Protein AF-A0A3D5X8M4-F1 (afdb_monomer_lite)

Secondary structure (DSSP, 8-state):
-------------SGGGEEE-TTT--EEE--GGGHHHH-GGGG-

pLDDT: mean 82.94, std 7.38, range [49.38, 92.81]

Radius of gyration: 13.79 Å; chains: 1; bounding box: 30×22×39 Å

Foldseek 3Di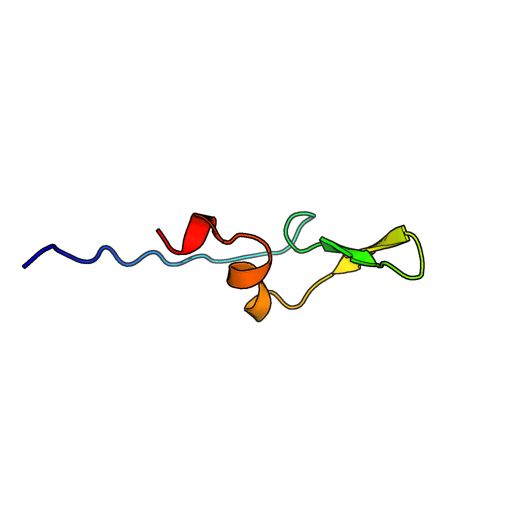:
DPDDDDDDDDDPDDQLQWDQDPVPRDTDGDDCVCVCVVPVVVVD

Structure (mmCIF, N/CA/C/O backbone):
data_AF-A0A3D5X8M4-F1
#
_entry.id   AF-A0A3D5X8M4-F1
#
loop_
_atom_site.group_PDB
_atom_site.id
_atom_site.type_symbol
_atom_site.label_atom_id
_atom_site.label_alt_id
_atom_site.label_comp_id
_atom_site.label_asym_id
_atom_site.label_entity_id
_atom_site.label_seq_id
_atom_site.pdbx_PDB_ins_code
_atom_site.Cartn_x
_atom_site.Cartn_y
_atom_site.Cartn_z
_atom_site.occupancy
_atom_site.B_iso_or_equiv
_atom_site.auth_seq_id
_atom_site.auth_comp_id
_atom_site.auth_asym_id
_atom_site.auth_atom_id
_atom_site.pdbx_PDB_model_num
ATOM 1 N N . MET A 1 1 ? -17.323 -3.937 28.051 1.00 49.38 1 MET A N 1
ATOM 2 C CA . MET A 1 1 ? -17.110 -3.672 26.615 1.00 49.38 1 MET A CA 1
ATOM 3 C C . MET A 1 1 ? -15.690 -3.166 26.470 1.00 49.38 1 MET A C 1
ATOM 5 O O . MET A 1 1 ? -15.367 -2.173 27.103 1.00 49.38 1 MET A O 1
ATOM 9 N N . SER A 1 2 ? -14.820 -3.890 25.771 1.00 63.47 2 SER A N 1
ATOM 10 C CA . SER A 1 2 ? -13.469 -3.407 25.468 1.00 63.47 2 SER A CA 1
ATOM 11 C C . SER A 1 2 ? -13.579 -2.279 24.445 1.00 63.47 2 SER A C 1
ATOM 13 O O . SER A 1 2 ? -14.140 -2.500 23.374 1.00 63.47 2 SER A O 1
ATOM 15 N N . GLU A 1 3 ? -13.090 -1.083 24.771 1.00 76.69 3 GLU A N 1
ATOM 16 C CA . GLU A 1 3 ? -12.971 0.011 23.803 1.00 76.69 3 GLU A CA 1
ATOM 17 C C . GLU A 1 3 ? -12.106 -0.445 22.623 1.00 76.69 3 GLU A C 1
ATOM 19 O O . GLU A 1 3 ? -10.901 -0.664 22.764 1.00 76.69 3 GLU A O 1
ATOM 24 N N . GLN A 1 4 ? -12.724 -0.606 21.452 1.00 78.12 4 GLN A N 1
ATOM 25 C CA . GLN A 1 4 ? -11.991 -0.774 20.204 1.00 78.12 4 GLN A CA 1
ATOM 26 C C . GLN A 1 4 ? -11.341 0.562 19.848 1.00 78.12 4 GLN A C 1
ATOM 28 O O . GLN A 1 4 ? -12.022 1.555 19.592 1.00 78.12 4 GLN A O 1
ATOM 33 N N . LYS A 1 5 ? -10.008 0.590 19.831 1.00 83.62 5 LYS A N 1
ATOM 34 C CA . LYS A 1 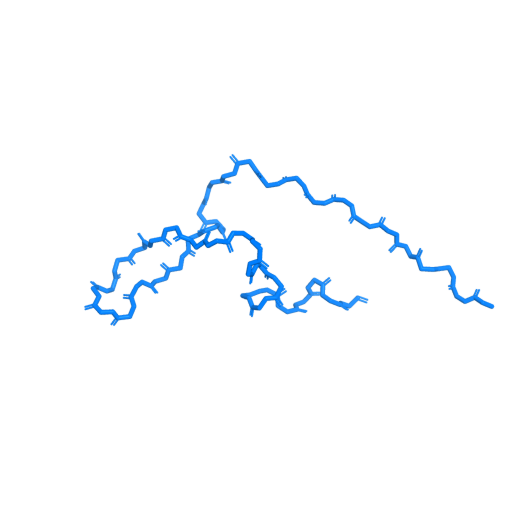5 ? -9.255 1.754 19.366 1.00 83.62 5 LYS A CA 1
ATOM 35 C C . LYS A 1 5 ? -9.281 1.786 17.842 1.00 83.62 5 LYS A C 1
ATOM 37 O O . LYS A 1 5 ? -8.981 0.789 17.197 1.00 83.62 5 LYS A O 1
ATOM 42 N N . SER A 1 6 ? -9.635 2.939 17.282 1.00 86.56 6 SER A N 1
ATOM 43 C CA . SER A 1 6 ? -9.574 3.180 15.839 1.00 86.56 6 SER A CA 1
ATOM 44 C C . SER A 1 6 ? -8.247 3.847 15.486 1.00 86.56 6 SER A C 1
ATOM 46 O O . SER A 1 6 ? -7.837 4.794 16.157 1.00 86.56 6 SER A O 1
ATOM 48 N N . ILE A 1 7 ? -7.584 3.363 14.436 1.00 85.75 7 ILE A N 1
ATOM 49 C CA . ILE A 1 7 ? -6.321 3.910 13.927 1.00 85.75 7 ILE A CA 1
ATOM 50 C C . ILE A 1 7 ? -6.540 4.316 12.467 1.00 85.75 7 ILE A C 1
ATOM 52 O O . ILE A 1 7 ? -7.002 3.508 11.665 1.00 85.75 7 ILE A O 1
ATOM 56 N N . LEU A 1 8 ? -6.203 5.562 12.121 1.00 89.25 8 LEU A N 1
ATOM 57 C CA . LEU A 1 8 ? -6.161 6.043 10.739 1.00 89.25 8 LEU A CA 1
ATOM 58 C C . LEU A 1 8 ? -4.719 5.980 10.234 1.00 89.25 8 LEU A C 1
ATOM 60 O O . LEU A 1 8 ? -3.828 6.586 10.826 1.00 89.25 8 LEU A O 1
ATOM 64 N N . ILE A 1 9 ? -4.503 5.284 9.121 1.00 85.06 9 ILE A N 1
ATOM 65 C CA . ILE A 1 9 ? -3.205 5.202 8.448 1.00 85.06 9 ILE A CA 1
ATOM 66 C C . ILE A 1 9 ? -3.296 6.005 7.151 1.00 85.06 9 ILE A C 1
ATOM 68 O O . ILE A 1 9 ? -4.122 5.703 6.294 1.00 85.06 9 ILE A O 1
ATOM 72 N N . ILE A 1 10 ? -2.443 7.022 7.005 1.00 86.88 10 ILE A N 1
ATOM 73 C CA . ILE A 1 10 ? -2.305 7.800 5.768 1.00 86.88 10 ILE A CA 1
ATOM 74 C C . ILE A 1 10 ? -0.975 7.421 5.131 1.00 86.88 10 ILE A C 1
ATOM 76 O O . ILE A 1 10 ? 0.091 7.766 5.639 1.00 86.88 10 ILE A O 1
ATOM 80 N N . TYR A 1 11 ? -1.047 6.699 4.020 1.00 85.25 11 TYR A N 1
ATOM 81 C CA . TYR A 1 11 ? 0.125 6.289 3.265 1.00 85.25 11 TYR A CA 1
ATOM 82 C C . TYR A 1 11 ? 0.398 7.273 2.127 1.00 85.25 11 TYR A C 1
ATOM 84 O O . TYR A 1 11 ? -0.427 7.451 1.235 1.00 85.25 11 TYR A O 1
ATOM 92 N N . THR A 1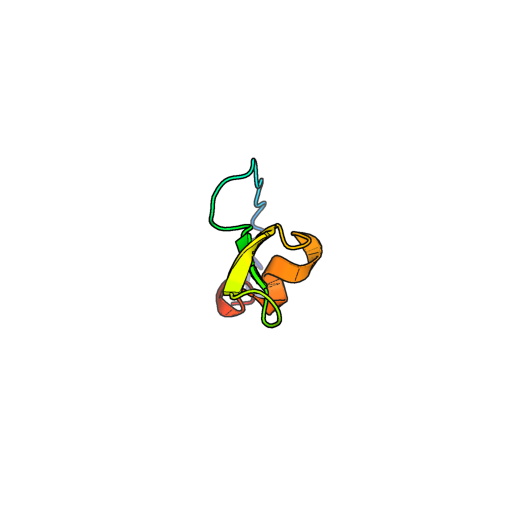 12 ? 1.560 7.925 2.168 1.00 87.00 12 THR A N 1
ATOM 93 C CA . THR A 1 12 ? 1.962 8.963 1.204 1.00 87.00 12 THR A CA 1
ATOM 94 C C . THR A 1 12 ? 2.929 8.460 0.127 1.00 87.00 12 THR A C 1
ATOM 96 O O . THR A 1 12 ? 3.377 9.251 -0.700 1.00 87.00 12 THR A O 1
ATOM 99 N N . GLY A 1 13 ? 3.255 7.162 0.115 1.00 81.19 13 GLY A N 1
ATOM 100 C CA . GLY A 1 13 ? 4.233 6.567 -0.801 1.00 81.19 13 GLY A CA 1
ATOM 101 C C . GLY A 1 13 ? 5.512 6.079 -0.106 1.00 81.19 13 GLY A C 1
ATOM 102 O O . GLY A 1 13 ? 5.606 6.028 1.118 1.00 81.19 13 GLY A O 1
ATOM 103 N N . GLY A 1 14 ? 6.511 5.683 -0.899 1.00 81.19 14 GLY A N 1
ATOM 104 C CA . GLY A 1 14 ? 7.776 5.112 -0.414 1.00 81.19 14 GLY A CA 1
ATOM 105 C C . GLY A 1 14 ? 7.841 3.586 -0.531 1.00 81.19 14 GLY A C 1
ATOM 106 O O . GLY A 1 14 ? 6.916 2.945 -1.022 1.00 81.19 14 GLY A O 1
ATOM 107 N N . THR A 1 15 ? 8.942 2.983 -0.086 1.00 80.75 15 THR A N 1
ATOM 108 C CA . THR A 1 15 ? 9.258 1.565 -0.355 1.00 80.75 15 THR A CA 1
ATOM 109 C C . THR A 1 15 ? 8.346 0.558 0.345 1.00 80.75 15 THR A C 1
ATOM 111 O O . THR A 1 15 ? 8.242 -0.569 -0.117 1.00 80.75 15 THR A O 1
ATOM 114 N N . ILE A 1 16 ? 7.635 0.945 1.409 1.00 80.31 16 ILE A N 1
ATOM 115 C CA . ILE A 1 16 ? 6.692 0.059 2.121 1.00 80.31 16 ILE A CA 1
ATOM 116 C C . ILE A 1 16 ? 5.476 -0.346 1.269 1.00 80.31 16 ILE A C 1
ATOM 118 O O . ILE A 1 16 ? 4.815 -1.325 1.580 1.00 80.31 16 ILE A O 1
ATOM 122 N N . GLY A 1 17 ? 5.190 0.394 0.192 1.00 78.06 17 GLY A N 1
ATOM 123 C CA . GLY A 1 17 ? 4.171 0.054 -0.807 1.00 78.06 17 GLY A CA 1
ATOM 124 C C . GLY A 1 17 ? 4.737 -0.695 -2.010 1.00 78.06 17 GLY A C 1
ATOM 125 O O . GLY A 1 17 ? 4.086 -0.748 -3.050 1.00 78.06 17 GLY A O 1
ATOM 126 N N . MET A 1 18 ? 5.965 -1.209 -1.914 1.00 86.50 18 MET A N 1
ATOM 127 C CA . MET A 1 18 ? 6.601 -1.999 -2.961 1.00 86.50 18 MET A CA 1
ATOM 128 C C . MET A 1 18 ? 6.673 -3.461 -2.539 1.00 86.50 18 MET A C 1
ATOM 130 O O . MET A 1 18 ? 6.984 -3.772 -1.393 1.00 86.50 18 MET A O 1
ATOM 134 N N . LYS A 1 19 ? 6.418 -4.354 -3.489 1.00 85.00 19 LYS A N 1
ATOM 135 C CA . LYS A 1 19 ? 6.636 -5.788 -3.351 1.00 85.00 19 LYS A CA 1
ATOM 136 C C . LYS A 1 19 ? 7.491 -6.289 -4.498 1.00 85.00 19 LYS A C 1
ATOM 138 O O . LYS A 1 19 ? 7.511 -5.697 -5.576 1.00 85.00 19 LYS A O 1
ATOM 143 N N . GLU A 1 20 ? 8.190 -7.385 -4.274 1.00 88.12 20 GLU A N 1
ATOM 144 C CA . GLU A 1 20 ? 8.934 -8.037 -5.340 1.00 88.12 20 GLU A CA 1
ATOM 145 C C . GLU A 1 20 ? 7.960 -8.646 -6.357 1.00 88.12 20 GLU A C 1
ATOM 147 O O . GLU A 1 20 ? 7.014 -9.353 -5.998 1.00 88.12 20 GLU A O 1
ATOM 152 N N . ASN A 1 21 ? 8.160 -8.337 -7.637 1.00 86.00 21 ASN A N 1
ATOM 153 C CA . ASN A 1 21 ? 7.442 -8.995 -8.714 1.00 86.00 21 ASN A CA 1
ATOM 154 C C . ASN A 1 21 ? 8.037 -10.403 -8.900 1.00 86.00 21 ASN A C 1
ATOM 156 O O . ASN A 1 21 ? 9.207 -10.506 -9.266 1.00 86.00 21 ASN A O 1
ATOM 160 N N . PRO A 1 22 ? 7.255 -11.481 -8.709 1.00 87.50 22 PRO A N 1
ATOM 161 C CA . PRO A 1 22 ? 7.769 -12.849 -8.765 1.00 87.50 22 PRO A CA 1
ATOM 162 C C . PRO A 1 22 ? 8.281 -13.263 -10.153 1.00 87.50 22 PRO A C 1
ATOM 164 O O . PRO A 1 22 ? 9.048 -14.214 -10.257 1.00 87.50 22 PRO A O 1
ATOM 167 N N . GLU A 1 23 ? 7.872 -12.573 -11.220 1.00 92.81 23 GLU A N 1
ATOM 168 C CA . GLU A 1 23 ? 8.305 -12.869 -12.589 1.00 92.81 23 GLU A CA 1
ATOM 169 C C . GLU A 1 23 ? 9.627 -12.179 -12.949 1.00 92.81 23 GLU A C 1
ATOM 171 O O . GLU A 1 23 ? 10.402 -12.710 -13.742 1.00 92.81 23 GLU A O 1
ATOM 176 N N . THR A 1 24 ? 9.893 -10.994 -12.388 1.00 92.00 24 THR A N 1
ATOM 177 C CA . THR A 1 24 ? 11.040 -10.155 -12.781 1.00 92.00 24 THR A CA 1
ATOM 178 C C . THR A 1 24 ? 12.070 -9.940 -11.673 1.00 92.00 24 THR A C 1
ATOM 180 O O . THR A 1 24 ? 13.161 -9.451 -11.959 1.00 92.00 24 THR A O 1
ATOM 183 N N . GLY A 1 25 ? 11.736 -10.252 -10.417 1.00 89.25 25 GLY A N 1
ATOM 184 C CA . GLY A 1 25 ? 12.552 -9.964 -9.231 1.00 89.25 25 GLY A CA 1
ATOM 185 C C . GLY A 1 25 ? 12.688 -8.470 -8.908 1.00 89.25 25 GLY A C 1
ATOM 186 O O . GLY A 1 25 ? 13.416 -8.087 -7.995 1.00 89.25 25 GLY A O 1
ATOM 187 N N . ALA A 1 26 ? 12.022 -7.592 -9.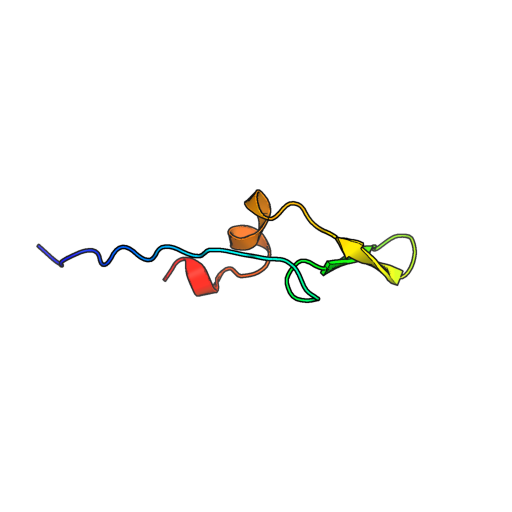664 1.00 89.69 26 ALA A N 1
ATOM 188 C CA . ALA A 1 26 ? 12.082 -6.152 -9.449 1.00 89.69 26 ALA A CA 1
ATOM 189 C C . ALA A 1 26 ? 11.059 -5.707 -8.396 1.00 89.69 26 ALA A C 1
ATOM 191 O O . ALA A 1 26 ? 9.965 -6.265 -8.300 1.00 89.69 26 ALA A O 1
ATOM 192 N N . LEU A 1 27 ? 11.376 -4.644 -7.654 1.00 87.94 27 LEU A N 1
ATOM 193 C CA . LEU A 1 27 ? 10.407 -3.979 -6.784 1.00 87.94 27 LEU A CA 1
ATOM 194 C C . LEU A 1 27 ? 9.342 -3.274 -7.630 1.00 87.94 27 LEU A C 1
ATOM 196 O O . LEU A 1 27 ? 9.651 -2.405 -8.446 1.00 87.94 27 LEU A O 1
ATOM 200 N N . ALA A 1 28 ? 8.085 -3.634 -7.405 1.00 85.38 28 ALA A N 1
ATOM 201 C CA . ALA A 1 28 ? 6.921 -3.057 -8.052 1.00 85.38 28 ALA A CA 1
ATOM 202 C C . ALA A 1 28 ? 5.940 -2.525 -6.997 1.00 85.38 28 ALA A C 1
ATOM 204 O O . ALA A 1 28 ? 5.790 -3.135 -5.937 1.00 85.38 28 ALA A O 1
ATOM 205 N N . PRO A 1 29 ? 5.252 -1.403 -7.256 1.00 84.44 29 PRO A N 1
ATOM 206 C CA . PRO A 1 29 ? 4.224 -0.913 -6.348 1.00 84.44 29 PRO A CA 1
ATOM 207 C C . PRO A 1 29 ? 3.066 -1.920 -6.244 1.00 84.44 29 PRO A C 1
ATOM 209 O O . PRO A 1 29 ? 2.632 -2.470 -7.258 1.00 84.44 29 PRO A O 1
ATOM 212 N N . PHE A 1 30 ? 2.547 -2.149 -5.037 1.00 82.88 30 PHE A N 1
ATOM 213 C CA . PHE A 1 30 ? 1.320 -2.921 -4.820 1.00 82.88 30 PHE A CA 1
ATOM 214 C C . PHE A 1 30 ? 0.137 -2.010 -4.484 1.00 82.88 30 PHE A C 1
ATOM 216 O O . PHE A 1 30 ? 0.304 -0.869 -4.051 1.00 82.88 30 PHE A O 1
ATOM 223 N N . ASN A 1 31 ? -1.082 -2.509 -4.704 1.00 81.50 31 ASN A N 1
ATOM 224 C CA . ASN A 1 31 ? -2.289 -1.775 -4.337 1.00 81.50 31 ASN A CA 1
ATOM 225 C C . ASN A 1 31 ? -2.375 -1.692 -2.806 1.00 81.50 31 ASN A C 1
ATOM 227 O O . ASN A 1 31 ? -2.523 -2.722 -2.154 1.00 81.50 31 ASN A O 1
ATOM 231 N N . PHE A 1 32 ? -2.325 -0.484 -2.234 1.00 82.44 32 PHE A N 1
ATOM 232 C CA . PHE A 1 32 ? -2.369 -0.273 -0.783 1.00 82.44 32 PHE A CA 1
ATOM 233 C C . PHE A 1 32 ? -3.612 -0.881 -0.110 1.00 82.44 32 PHE A C 1
ATOM 235 O O . PHE A 1 32 ? -3.550 -1.239 1.059 1.00 82.44 32 PHE A O 1
ATOM 242 N N . GLU A 1 33 ? -4.714 -1.103 -0.832 1.00 82.50 33 GLU A N 1
ATOM 243 C CA . GLU A 1 33 ? -5.868 -1.863 -0.319 1.00 82.50 33 GLU A CA 1
ATOM 244 C C . GLU A 1 33 ? -5.490 -3.287 0.139 1.00 82.50 33 GLU A C 1
ATOM 246 O O . GLU A 1 33 ? -6.157 -3.881 0.984 1.00 82.50 33 GLU A O 1
ATOM 251 N N . GLN A 1 34 ? -4.386 -3.830 -0.380 1.00 82.38 34 GLN A N 1
ATOM 252 C CA . GLN A 1 34 ? -3.824 -5.129 -0.019 1.00 82.38 34 GLN A CA 1
ATOM 253 C C . GLN A 1 34 ? -2.852 -5.058 1.169 1.00 82.38 34 GLN A C 1
ATOM 255 O O . GLN A 1 34 ? -2.347 -6.101 1.575 1.00 82.38 34 GLN A O 1
ATOM 260 N N . ILE A 1 35 ? -2.609 -3.887 1.778 1.00 85.38 35 ILE A N 1
ATOM 261 C CA . ILE A 1 35 ? -1.653 -3.725 2.892 1.00 85.38 35 ILE A CA 1
ATOM 262 C C . ILE A 1 35 ? -1.949 -4.667 4.063 1.00 85.38 35 ILE A C 1
ATOM 264 O O . ILE A 1 35 ? -1.032 -5.163 4.696 1.00 85.38 35 ILE A O 1
ATOM 268 N N . LEU A 1 36 ? -3.220 -4.988 4.319 1.00 84.94 36 LEU A N 1
ATOM 269 C CA . LEU A 1 36 ? -3.617 -5.930 5.371 1.00 84.94 36 LEU A CA 1
ATOM 270 C C . LEU A 1 36 ? -3.322 -7.398 5.033 1.00 84.94 36 LEU A C 1
ATOM 272 O O . LEU A 1 36 ? -3.476 -8.253 5.905 1.00 84.94 36 LEU A O 1
ATOM 276 N N . ASN A 1 37 ? -3.018 -7.712 3.774 1.00 86.19 37 ASN A N 1
ATOM 277 C CA . ASN A 1 37 ? -2.557 -9.030 3.338 1.00 86.19 37 ASN A CA 1
ATOM 278 C C . ASN A 1 37 ? -1.027 -9.104 3.375 1.00 86.19 37 ASN A C 1
ATOM 280 O O . ASN A 1 37 ? -0.491 -10.144 3.737 1.00 86.19 37 ASN A O 1
ATOM 284 N N . GLU A 1 38 ? -0.355 -8.000 3.037 1.00 84.00 38 GLU A N 1
ATOM 285 C CA . GLU A 1 38 ? 1.111 -7.893 3.046 1.00 84.00 38 GLU A CA 1
ATOM 286 C C . GLU A 1 38 ? 1.675 -7.671 4.467 1.00 84.00 38 GLU A C 1
ATOM 288 O O . GLU A 1 38 ? 2.766 -8.135 4.781 1.00 84.00 38 GLU A O 1
ATOM 293 N N . VAL A 1 39 ? 0.924 -6.994 5.346 1.00 84.56 39 VAL A N 1
ATOM 294 C CA . VAL A 1 39 ? 1.291 -6.664 6.737 1.00 84.56 39 VAL A CA 1
ATOM 295 C C . VAL A 1 39 ? 0.166 -7.111 7.689 1.00 84.56 39 VAL A C 1
ATOM 297 O O . VAL A 1 39 ? -0.646 -6.296 8.153 1.00 84.56 39 VAL A O 1
ATOM 300 N N . PRO A 1 40 ? 0.042 -8.424 7.960 1.00 85.38 40 PRO A N 1
ATOM 301 C CA . PRO A 1 40 ? -1.025 -8.980 8.795 1.00 85.38 40 PRO A CA 1
ATOM 302 C C . PRO A 1 40 ? -0.992 -8.490 10.253 1.00 85.38 40 PRO A C 1
ATOM 304 O O . PRO A 1 40 ? -2.009 -8.556 10.947 1.00 85.38 40 PRO A O 1
ATOM 307 N N . GLU A 1 41 ? 0.136 -7.960 10.724 1.00 84.75 41 GLU A N 1
ATOM 308 C CA . GLU A 1 41 ? 0.327 -7.405 12.066 1.00 84.75 41 GLU A CA 1
ATOM 309 C C . GLU A 1 41 ? -0.603 -6.223 12.359 1.00 84.75 41 GLU A C 1
ATOM 311 O 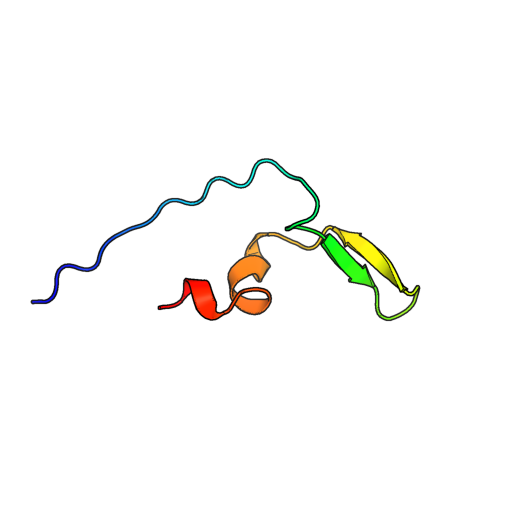O . GLU A 1 41 ? -0.939 -5.988 13.518 1.00 84.75 41 GLU A O 1
ATOM 316 N N . LEU A 1 42 ? -1.067 -5.519 11.320 1.00 84.19 42 LEU A N 1
ATOM 317 C CA . LEU A 1 42 ? -2.007 -4.402 11.442 1.00 84.19 42 LEU A CA 1
ATOM 318 C C . LEU A 1 42 ? -3.434 -4.835 11.822 1.00 84.19 42 LEU A C 1
ATOM 320 O O . LEU A 1 42 ? -4.263 -3.980 12.116 1.00 84.19 42 LEU A O 1
ATOM 324 N N . ARG A 1 43 ? -3.749 -6.140 11.807 1.00 78.00 43 ARG A N 1
ATOM 325 C CA . ARG A 1 43 ? -5.076 -6.671 12.180 1.00 78.00 43 ARG A CA 1
ATOM 326 C C . ARG A 1 43 ? -5.247 -6.942 13.684 1.00 78.00 43 ARG A C 1
ATOM 328 O O . ARG A 1 43 ? -6.323 -7.392 14.077 1.00 78.00 43 ARG A O 1
ATOM 335 N N . LYS A 1 44 ? -4.203 -6.752 14.496 1.00 67.06 44 LYS A N 1
ATOM 336 C CA . LYS A 1 44 ? -4.244 -6.944 15.958 1.00 67.06 44 LYS A CA 1
ATOM 337 C C . LYS A 1 44 ? -4.769 -5.713 16.685 1.00 67.06 44 LYS A C 1
ATOM 339 O O . LYS A 1 44 ? -5.484 -5.928 17.688 1.00 67.06 44 LYS A O 1
#

Sequence (44 aa):
MSEQKSILIIYTGGTI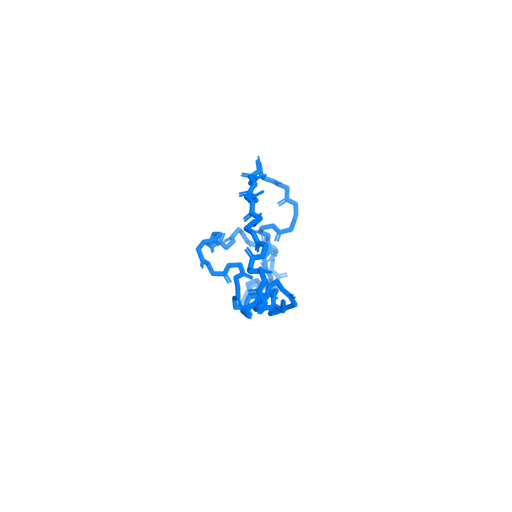GMKENPETGALAPFNFEQILNEVPELRK